Protein AF-A0A7W5VIT2-F1 (afdb_monomer_lite)

Radius of gyration: 11.87 Å; chains: 1; bounding box: 24×21×32 Å

Sequence (66 aa):
MEIKTITPFKSKDEVFVKVSGNFSKLLVVKINADFEVSSRMFERKKLPKTTKPLLKIKWNDLPHAK

Structure (mmCIF, N/CA/C/O backbone):
data_AF-A0A7W5VIT2-F1
#
_entry.id   AF-A0A7W5VIT2-F1
#
loop_
_atom_site.group_PDB
_atom_site.id
_atom_site.type_symbol
_atom_site.label_atom_id
_atom_site.label_alt_id
_atom_site.label_comp_id
_atom_site.label_asym_id
_atom_site.label_entity_id
_atom_site.label_seq_id
_atom_site.pdbx_PDB_ins_code
_atom_site.Cartn_x
_atom_site.Cartn_y
_atom_site.Cartn_z
_atom_site.occupancy
_atom_site.B_iso_or_equiv
_atom_site.auth_seq_id
_atom_site.auth_comp_id
_atom_site.auth_asym_id
_atom_site.auth_atom_id
_atom_site.pdbx_PDB_model_num
ATOM 1 N N . MET A 1 1 ? -1.396 11.596 5.926 1.00 87.12 1 MET A N 1
ATOM 2 C CA . MET A 1 1 ? -1.605 10.838 4.670 1.00 87.12 1 MET A CA 1
ATOM 3 C C . MET A 1 1 ? -0.485 9.821 4.578 1.00 87.12 1 MET A C 1
ATOM 5 O O . MET A 1 1 ? 0.607 10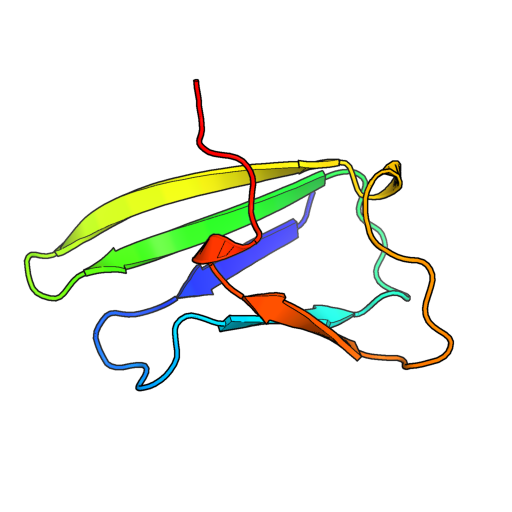.149 5.014 1.00 87.12 1 MET A O 1
ATOM 9 N N . GLU A 1 2 ? -0.751 8.608 4.103 1.00 93.50 2 GLU A N 1
ATOM 10 C CA . GLU A 1 2 ? 0.262 7.550 3.970 1.00 93.50 2 GLU A CA 1
ATOM 11 C C . GLU A 1 2 ? 0.474 7.207 2.489 1.00 93.50 2 GLU A C 1
ATOM 13 O O . GLU A 1 2 ? -0.476 7.264 1.707 1.00 93.50 2 GLU A O 1
ATOM 18 N N . ILE A 1 3 ? 1.708 6.860 2.110 1.00 94.12 3 ILE A N 1
ATOM 19 C CA . ILE A 1 3 ? 2.078 6.470 0.744 1.00 94.12 3 ILE A CA 1
ATOM 20 C C . ILE A 1 3 ? 2.715 5.078 0.784 1.00 94.12 3 ILE A C 1
ATOM 22 O O . ILE A 1 3 ? 3.573 4.800 1.625 1.00 94.12 3 ILE A O 1
ATOM 26 N N . LYS A 1 4 ? 2.290 4.191 -0.117 1.00 94.38 4 LYS A N 1
ATOM 27 C CA . LYS A 1 4 ? 2.873 2.859 -0.308 1.00 94.38 4 LYS A CA 1
ATOM 28 C C . LYS A 1 4 ? 3.237 2.660 -1.766 1.00 94.38 4 LYS A C 1
ATOM 30 O O . LYS A 1 4 ? 2.397 2.859 -2.634 1.00 94.38 4 LYS A O 1
ATOM 35 N N . THR A 1 5 ? 4.453 2.193 -2.010 1.00 94.56 5 THR A N 1
ATOM 36 C CA . THR A 1 5 ? 4.952 1.955 -3.366 1.00 94.56 5 THR A CA 1
ATOM 37 C C . THR A 1 5 ? 5.051 0.456 -3.650 1.00 94.56 5 THR A C 1
ATOM 39 O O . THR A 1 5 ? 5.566 -0.310 -2.833 1.00 94.56 5 THR A O 1
ATOM 42 N N . ILE A 1 6 ? 4.545 0.036 -4.808 1.00 94.31 6 ILE A N 1
ATOM 43 C CA . ILE A 1 6 ? 4.783 -1.266 -5.431 1.00 94.31 6 ILE A CA 1
ATOM 44 C C . ILE A 1 6 ? 5.862 -1.033 -6.487 1.00 94.31 6 ILE A C 1
ATOM 46 O O . ILE A 1 6 ? 5.644 -0.299 -7.449 1.00 94.31 6 ILE A O 1
ATOM 50 N N . THR A 1 7 ? 7.039 -1.604 -6.257 1.00 91.69 7 THR A N 1
ATOM 51 C CA . THR A 1 7 ? 8.188 -1.500 -7.158 1.00 91.69 7 THR A CA 1
ATOM 52 C C . THR A 1 7 ? 8.106 -2.557 -8.262 1.00 91.69 7 THR A C 1
ATOM 54 O O . THR A 1 7 ? 7.510 -3.614 -8.035 1.00 91.69 7 THR A O 1
ATOM 57 N N . PRO A 1 8 ? 8.748 -2.329 -9.422 1.00 90.75 8 PRO A N 1
ATOM 58 C CA . PRO A 1 8 ? 8.687 -3.257 -10.556 1.00 90.75 8 PRO A CA 1
ATOM 59 C C . PRO A 1 8 ? 9.264 -4.642 -10.252 1.00 90.75 8 PRO A C 1
ATOM 61 O O . PRO A 1 8 ? 8.877 -5.629 -10.862 1.00 90.75 8 PRO A O 1
ATOM 64 N N . PHE A 1 9 ? 10.160 -4.733 -9.269 1.00 89.38 9 PHE A N 1
ATOM 65 C CA . PHE A 1 9 ? 10.802 -5.984 -8.858 1.00 89.38 9 PHE A CA 1
ATOM 66 C C . PHE A 1 9 ? 9.978 -6.786 -7.842 1.00 89.38 9 PHE A C 1
ATOM 68 O O . PHE A 1 9 ? 10.398 -7.851 -7.388 1.00 89.38 9 PHE A O 1
ATOM 75 N N . LYS A 1 10 ? 8.818 -6.272 -7.421 1.00 87.62 10 LYS A N 1
ATOM 76 C CA . LYS A 1 10 ? 7.958 -6.956 -6.461 1.00 87.62 10 LYS A CA 1
ATOM 77 C C . LYS A 1 10 ? 7.119 -8.005 -7.186 1.00 87.62 10 LYS A C 1
ATOM 79 O O . LYS A 1 10 ? 6.344 -7.682 -8.073 1.00 87.62 10 LYS A O 1
ATOM 84 N N . SER A 1 11 ? 7.195 -9.257 -6.740 1.00 82.25 11 SER A N 1
ATOM 85 C CA . SER A 1 11 ? 6.460 -10.376 -7.353 1.00 82.25 11 SER A CA 1
ATOM 86 C C . SER A 1 11 ? 4.939 -10.326 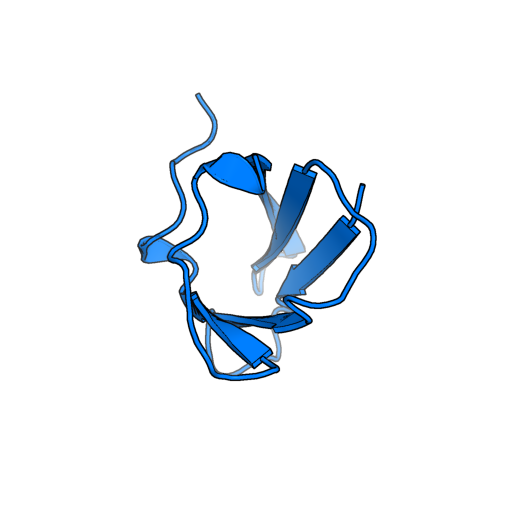-7.169 1.00 82.25 11 SER A C 1
ATOM 88 O O . SER A 1 11 ? 4.214 -11.082 -7.811 1.00 82.25 11 SER A O 1
ATOM 90 N N . LYS A 1 12 ? 4.441 -9.477 -6.262 1.00 89.38 12 LYS A N 1
ATOM 91 C CA . LYS A 1 12 ? 3.015 -9.353 -5.948 1.00 89.38 12 LYS A CA 1
ATOM 92 C C . LYS A 1 12 ? 2.582 -7.898 -5.963 1.00 89.38 12 LYS A C 1
ATOM 94 O O . LYS A 1 12 ? 3.149 -7.065 -5.250 1.00 89.38 12 LYS A O 1
ATOM 99 N N . ASP A 1 13 ? 1.485 -7.651 -6.666 1.00 91.00 13 ASP A N 1
ATOM 100 C CA . ASP A 1 13 ? 0.775 -6.377 -6.711 1.00 91.00 13 ASP A CA 1
ATOM 101 C C . ASP A 1 13 ? -0.070 -6.163 -5.443 1.00 91.00 13 ASP A C 1
ATOM 103 O O . ASP A 1 13 ? -1.300 -6.097 -5.470 1.00 91.00 13 ASP A O 1
ATOM 107 N N . GLU A 1 14 ? 0.594 -6.099 -4.290 1.00 93.62 14 GLU A N 1
ATOM 108 C CA . GLU A 1 14 ? -0.054 -5.915 -2.992 1.00 93.62 14 GLU A CA 1
ATOM 109 C C . GLU A 1 14 ? 0.750 -5.018 -2.053 1.00 93.62 14 GLU A C 1
ATOM 111 O O . GLU A 1 14 ? 1.984 -4.973 -2.086 1.00 93.62 14 GLU A O 1
ATOM 116 N N . VAL A 1 15 ? 0.045 -4.326 -1.162 1.00 92.88 15 VAL A N 1
ATOM 117 C CA . VAL A 1 15 ? 0.633 -3.512 -0.096 1.00 92.88 15 VAL A CA 1
ATOM 118 C C . VAL A 1 15 ? 0.084 -3.919 1.263 1.00 92.88 15 VAL A C 1
ATOM 120 O O . VAL A 1 15 ? -1.063 -4.347 1.392 1.00 92.88 15 VAL A O 1
ATOM 123 N N . PHE A 1 16 ? 0.926 -3.767 2.283 1.00 92.69 16 PHE A N 1
ATOM 124 C CA . PHE A 1 16 ? 0.545 -3.943 3.677 1.00 92.69 16 PHE A CA 1
ATOM 125 C C . PHE A 1 16 ? 0.470 -2.582 4.356 1.00 92.69 16 PHE A C 1
ATOM 127 O O . PHE A 1 16 ? 1.406 -1.778 4.286 1.00 92.69 16 PHE A O 1
ATOM 134 N N . VAL A 1 17 ? -0.650 -2.345 5.025 1.00 91.69 17 VAL A N 1
ATOM 135 C CA . VAL A 1 17 ? -0.968 -1.093 5.709 1.00 91.69 17 VAL A CA 1
ATOM 136 C C . VAL A 1 17 ? -1.215 -1.402 7.173 1.00 91.69 17 VAL A C 1
ATOM 138 O O . VAL A 1 17 ? -1.952 -2.332 7.497 1.00 91.69 17 VAL A O 1
ATOM 141 N N . LYS A 1 18 ? -0.601 -0.632 8.072 1.00 90.88 18 LYS A N 1
ATOM 142 C CA . LYS A 1 18 ? -0.854 -0.763 9.510 1.00 90.88 18 LYS A CA 1
ATOM 143 C C . LYS A 1 18 ? -2.174 -0.080 9.842 1.00 90.88 18 LYS A C 1
ATOM 145 O O . LYS A 1 18 ? -2.285 1.133 9.700 1.00 90.88 18 LYS A O 1
ATOM 150 N N . VAL A 1 19 ? -3.161 -0.834 10.321 1.00 85.00 19 VAL A N 1
ATOM 151 C CA . VAL A 1 19 ? -4.496 -0.288 10.645 1.00 85.00 19 VAL A CA 1
ATOM 152 C C . VAL A 1 19 ? -4.434 0.692 11.825 1.00 85.00 19 VAL A C 1
ATOM 154 O O . VAL A 1 19 ? -5.223 1.637 11.888 1.00 85.00 19 VAL A O 1
ATOM 157 N N . SER A 1 20 ? -3.458 0.508 12.720 1.00 86.38 20 SER A N 1
ATOM 158 C CA . SER A 1 20 ? -3.160 1.403 13.845 1.00 86.38 20 SER A CA 1
ATOM 159 C C . SER A 1 20 ? -2.459 2.707 13.444 1.00 86.38 20 SER A C 1
ATOM 161 O O . SER A 1 20 ? -2.332 3.602 14.274 1.00 86.38 20 SER A O 1
ATOM 163 N N . GLY A 1 21 ? -2.008 2.843 12.192 1.00 86.25 21 GLY A N 1
ATOM 164 C CA . GLY A 1 21 ? -1.336 4.052 11.722 1.00 86.25 21 GLY A CA 1
ATOM 165 C C . GLY A 1 21 ? -2.237 5.289 11.787 1.00 86.25 21 GLY A C 1
ATOM 166 O O . GLY A 1 21 ? -3.458 5.207 11.621 1.00 86.25 21 GLY A O 1
ATOM 167 N N . ASN A 1 22 ? -1.641 6.463 11.999 1.00 89.69 22 ASN A N 1
ATOM 168 C CA . ASN A 1 22 ? -2.369 7.730 11.985 1.00 89.69 22 ASN A CA 1
ATOM 169 C C . ASN A 1 22 ? -2.398 8.340 10.573 1.00 89.69 22 ASN A C 1
ATOM 171 O O . ASN A 1 22 ? -1.577 9.183 10.214 1.00 89.69 22 ASN A O 1
ATOM 175 N N . PHE A 1 23 ? -3.346 7.900 9.745 1.00 92.06 23 PHE A N 1
ATOM 176 C CA . PHE A 1 23 ? -3.586 8.481 8.424 1.00 92.06 23 PHE A CA 1
ATOM 177 C C . PHE A 1 23 ? -5.082 8.617 8.132 1.00 92.06 23 PHE A C 1
ATOM 179 O O . PHE A 1 23 ? -5.906 7.879 8.666 1.00 92.06 23 PHE A O 1
ATOM 186 N N . SER A 1 24 ? -5.432 9.565 7.263 1.00 92.38 24 SER A N 1
ATOM 187 C CA . SER A 1 24 ? -6.798 9.793 6.767 1.00 92.38 24 SER A CA 1
ATOM 188 C C . SER A 1 24 ? -7.007 9.276 5.338 1.00 92.38 24 SER A C 1
ATOM 190 O O . SER A 1 24 ? -8.110 8.863 4.977 1.00 92.38 24 SER A O 1
ATOM 192 N N . LYS A 1 25 ? -5.940 9.251 4.532 1.00 92.50 25 LYS A N 1
ATOM 193 C CA . LYS A 1 25 ? -5.903 8.758 3.148 1.00 92.50 25 LYS A CA 1
ATOM 194 C C . LYS A 1 25 ? -4.660 7.901 2.929 1.00 92.50 25 LYS A C 1
ATOM 196 O O . LYS A 1 25 ? -3.612 8.215 3.505 1.00 92.50 25 LYS A O 1
ATOM 201 N N . LEU A 1 26 ? -4.794 6.873 2.097 1.00 92.62 26 LEU A N 1
ATOM 202 C CA . LEU A 1 26 ? -3.685 6.081 1.577 1.00 92.62 26 LEU A CA 1
ATOM 203 C C . LEU A 1 26 ? -3.552 6.324 0.073 1.00 92.62 26 LEU A C 1
ATOM 205 O O . LEU A 1 26 ? -4.537 6.226 -0.659 1.00 92.62 26 LEU A O 1
ATOM 209 N N . LEU A 1 27 ? -2.331 6.602 -0.369 1.00 94.06 27 LEU A N 1
ATOM 210 C CA . LEU A 1 27 ? -1.942 6.611 -1.771 1.00 94.06 27 LEU A CA 1
ATOM 211 C C . LEU A 1 27 ? -1.100 5.369 -2.053 1.00 94.06 27 LEU A C 1
ATOM 213 O O . LEU A 1 27 ? -0.047 5.178 -1.446 1.00 94.06 27 LEU A O 1
ATOM 217 N N . VAL A 1 28 ? -1.553 4.526 -2.974 1.00 94.25 28 VAL A N 1
ATOM 218 C CA . VAL A 1 28 ? -0.754 3.413 -3.484 1.00 94.25 28 VAL A CA 1
ATOM 219 C C . VAL A 1 28 ? -0.210 3.810 -4.843 1.00 94.25 28 VAL A C 1
ATOM 221 O O . VAL A 1 28 ? -0.975 4.152 -5.741 1.00 94.25 28 VAL A O 1
ATOM 224 N N . VAL A 1 29 ? 1.108 3.775 -4.981 1.00 94.12 29 VAL A N 1
ATOM 225 C CA . VAL A 1 29 ? 1.824 4.050 -6.224 1.00 94.12 29 VAL A CA 1
ATOM 226 C C . VAL A 1 29 ? 2.374 2.730 -6.740 1.00 94.12 29 VAL A C 1
ATOM 228 O O . VAL A 1 29 ? 2.989 1.984 -5.982 1.00 94.12 29 VAL A O 1
ATOM 231 N N . LYS A 1 30 ? 2.150 2.421 -8.010 1.00 94.56 30 LYS A N 1
ATOM 232 C CA . LYS A 1 30 ? 2.726 1.265 -8.689 1.00 94.56 30 LYS A CA 1
ATOM 233 C C . LYS A 1 30 ? 3.639 1.764 -9.797 1.00 94.56 30 LYS A C 1
ATOM 235 O O . LYS A 1 30 ? 3.227 2.606 -10.587 1.00 94.56 30 LYS A O 1
ATOM 240 N N . ILE A 1 31 ? 4.852 1.231 -9.830 1.00 94.00 31 ILE A N 1
ATOM 241 C CA . ILE A 1 31 ? 5.829 1.467 -10.889 1.00 94.00 31 ILE A CA 1
ATOM 242 C C . ILE A 1 31 ? 6.005 0.137 -11.622 1.00 94.00 31 ILE A C 1
ATOM 244 O O . ILE A 1 31 ? 6.293 -0.874 -10.975 1.00 94.00 31 ILE A O 1
ATOM 248 N N . ASN A 1 32 ? 5.760 0.114 -12.932 1.00 91.50 32 ASN A N 1
ATOM 249 C CA . ASN A 1 32 ? 5.938 -1.090 -13.750 1.00 91.50 32 ASN A CA 1
ATOM 250 C C . ASN A 1 32 ? 7.375 -1.203 -14.298 1.00 91.50 32 ASN A C 1
ATOM 252 O O . ASN A 1 32 ? 8.227 -0.362 -14.010 1.00 91.50 32 ASN A O 1
ATOM 256 N N . ALA A 1 33 ? 7.659 -2.290 -15.022 1.00 91.62 33 ALA A N 1
ATOM 257 C CA . ALA A 1 33 ? 8.993 -2.580 -15.558 1.00 91.62 33 ALA A CA 1
ATOM 258 C C . ALA A 1 33 ? 9.4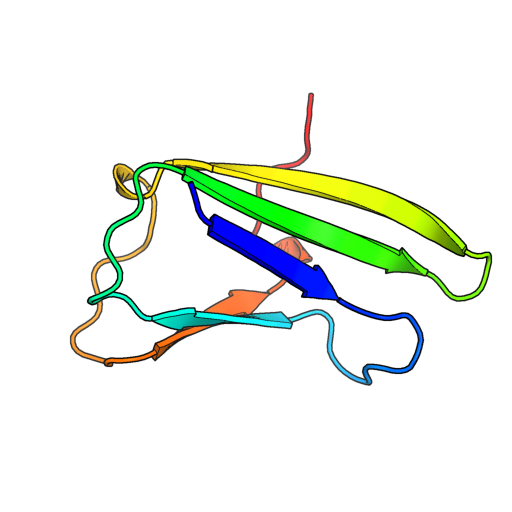84 -1.519 -16.559 1.00 91.62 33 ALA A C 1
ATOM 260 O O . ALA A 1 33 ? 10.685 -1.278 -16.641 1.00 91.62 33 ALA A O 1
ATOM 261 N N . ASP A 1 34 ? 8.552 -0.844 -17.230 1.00 93.94 34 ASP A N 1
ATOM 262 C CA . ASP A 1 34 ? 8.808 0.266 -18.152 1.00 93.94 34 ASP A CA 1
ATOM 263 C C . ASP A 1 34 ? 8.961 1.614 -17.421 1.00 93.94 34 ASP A C 1
ATOM 265 O O . ASP A 1 34 ? 9.019 2.671 -18.043 1.00 93.94 34 ASP A O 1
ATOM 269 N N . PHE A 1 35 ? 9.034 1.588 -16.084 1.00 89.62 35 PHE A N 1
ATOM 270 C CA . PHE A 1 35 ? 9.094 2.757 -15.204 1.00 89.62 35 PHE A CA 1
ATOM 271 C C . PHE A 1 35 ? 7.888 3.703 -15.320 1.00 89.62 35 PHE A C 1
ATOM 273 O O . PHE A 1 35 ? 7.934 4.838 -14.840 1.00 89.62 35 PHE A O 1
ATOM 280 N N . GLU A 1 36 ? 6.767 3.233 -15.867 1.00 93.31 36 GLU A N 1
ATOM 281 C CA . GLU A 1 36 ? 5.513 3.972 -15.862 1.00 93.31 36 GLU A CA 1
ATOM 282 C C . GLU A 1 36 ? 4.902 3.976 -14.462 1.00 93.31 36 GLU A C 1
ATOM 284 O O . GLU A 1 36 ? 4.885 2.970 -13.739 1.00 93.31 36 GLU A O 1
ATOM 289 N N . VAL A 1 37 ? 4.352 5.130 -14.088 1.00 92.56 37 VAL A N 1
ATOM 290 C CA . VAL A 1 37 ? 3.803 5.365 -12.757 1.00 92.56 37 VAL A CA 1
ATOM 291 C C . VAL A 1 37 ? 2.285 5.375 -12.818 1.00 92.56 37 VAL A C 1
ATOM 293 O O . VAL A 1 37 ? 1.667 6.208 -13.471 1.00 92.56 37 VAL A O 1
ATOM 296 N N . SER A 1 38 ? 1.672 4.475 -12.060 1.00 93.31 38 SER A N 1
ATOM 297 C CA . SER A 1 38 ? 0.238 4.466 -11.792 1.00 93.31 38 SER A CA 1
ATOM 298 C C . SER A 1 38 ? -0.023 4.768 -10.324 1.00 93.31 38 SER A C 1
ATOM 300 O O . SER A 1 38 ? 0.730 4.339 -9.450 1.00 93.31 38 SER A O 1
ATOM 302 N N . SER A 1 39 ? -1.121 5.455 -10.012 1.00 93.06 39 SER A N 1
ATOM 303 C CA . SER A 1 39 ? -1.493 5.725 -8.621 1.00 93.06 39 SER A CA 1
ATOM 304 C C . SER A 1 39 ? -2.976 5.490 -8.353 1.00 93.06 39 SER A C 1
ATOM 306 O O . SER A 1 39 ? -3.822 5.662 -9.228 1.00 93.06 39 SER A O 1
ATOM 308 N N . ARG A 1 40 ? -3.289 5.048 -7.132 1.00 92.94 40 ARG A N 1
ATOM 309 C CA . ARG A 1 40 ? -4.655 4.852 -6.636 1.00 92.94 40 ARG A CA 1
ATOM 310 C C . ARG A 1 40 ? -4.748 5.401 -5.217 1.00 92.94 40 ARG A C 1
ATOM 312 O O . ARG A 1 40 ? -4.033 4.948 -4.323 1.00 92.94 40 ARG A O 1
ATOM 319 N N . MET A 1 41 ? -5.622 6.384 -5.010 1.00 90.94 41 MET A N 1
ATOM 320 C CA . MET A 1 41 ? -5.851 7.009 -3.704 1.00 90.94 41 MET A CA 1
ATOM 321 C C . MET A 1 41 ? -7.197 6.581 -3.128 1.00 90.94 41 MET A C 1
ATOM 323 O O . MET A 1 41 ? -8.202 6.549 -3.835 1.00 90.94 41 MET A O 1
ATOM 327 N N . PHE A 1 42 ? -7.244 6.326 -1.823 1.00 89.06 42 PHE A N 1
ATOM 328 C CA . PHE A 1 42 ? -8.501 6.058 -1.133 1.00 89.06 42 PHE A CA 1
ATOM 329 C C . PHE A 1 42 ? -8.503 6.555 0.317 1.00 89.06 42 PHE A C 1
ATOM 331 O O . PHE A 1 42 ? -7.471 6.803 0.944 1.00 89.06 42 PHE A O 1
ATOM 338 N N . GLU A 1 43 ? -9.707 6.714 0.859 1.00 91.00 43 GLU A N 1
ATOM 339 C CA . GLU A 1 43 ? -9.936 7.186 2.223 1.00 91.00 43 GLU A CA 1
ATOM 340 C C . GLU A 1 43 ? -9.876 6.033 3.226 1.00 91.00 43 GLU A C 1
ATOM 342 O O . GLU A 1 43 ? -10.475 4.980 3.003 1.00 91.00 43 GLU A O 1
ATOM 347 N N . ARG A 1 44 ? -9.250 6.254 4.388 1.00 88.12 44 ARG A N 1
ATOM 348 C CA . ARG A 1 44 ? -9.169 5.249 5.461 1.00 88.12 44 ARG A CA 1
ATOM 349 C C . ARG A 1 44 ? -10.538 4.727 5.884 1.00 88.12 44 ARG A C 1
ATOM 351 O O . ARG A 1 44 ? -10.673 3.549 6.182 1.00 88.12 44 ARG A O 1
ATOM 358 N N . LYS A 1 45 ? -11.559 5.586 5.884 1.00 88.31 45 LYS A N 1
ATOM 359 C CA . LYS A 1 45 ? -12.926 5.218 6.279 1.00 88.31 45 LYS A CA 1
ATOM 360 C C . LYS A 1 45 ? -13.557 4.139 5.386 1.00 88.31 45 LYS A C 1
ATOM 362 O O . LYS A 1 45 ? -14.496 3.487 5.819 1.00 88.31 45 LYS A O 1
ATOM 367 N N . LYS A 1 46 ? -13.052 3.965 4.157 1.00 86.50 46 LYS A N 1
ATOM 368 C CA . LYS A 1 46 ? -13.502 2.945 3.197 1.00 86.50 46 LYS A CA 1
ATOM 369 C C . LYS A 1 46 ? -12.716 1.632 3.315 1.00 86.50 46 LYS A C 1
ATOM 371 O O . LYS A 1 46 ? -13.045 0.677 2.621 1.00 86.50 46 LYS A O 1
ATOM 376 N N . LEU A 1 47 ? -11.682 1.576 4.161 1.00 84.25 47 LEU A N 1
ATOM 377 C CA . LEU A 1 47 ? -10.949 0.337 4.408 1.00 84.25 47 LEU A CA 1
ATOM 378 C C . LEU A 1 47 ? -11.814 -0.657 5.191 1.00 84.25 47 LEU A C 1
ATOM 380 O O . LEU A 1 47 ? -12.509 -0.250 6.127 1.00 84.25 47 LEU A O 1
ATOM 384 N N . PRO A 1 48 ? -11.736 -1.960 4.872 1.00 84.50 48 PRO A N 1
ATOM 385 C CA . PRO A 1 48 ? -12.389 -2.987 5.666 1.00 84.50 48 PRO A CA 1
ATOM 386 C C . PRO A 1 48 ? -11.868 -2.943 7.104 1.00 84.50 48 PRO A C 1
ATOM 388 O O . PRO A 1 48 ? -10.659 -2.925 7.354 1.00 84.50 48 PRO A O 1
ATOM 391 N N . LYS A 1 49 ? -12.796 -2.941 8.065 1.00 81.19 49 LYS A N 1
ATOM 392 C CA . LYS A 1 49 ? -12.454 -3.085 9.480 1.00 81.19 49 LYS A CA 1
ATOM 393 C C . LYS A 1 49 ? -11.945 -4.507 9.696 1.00 81.19 49 LYS A C 1
ATOM 395 O O . LYS A 1 49 ? -12.634 -5.471 9.381 1.00 81.19 49 LYS A O 1
ATOM 400 N N . THR A 1 50 ? -10.733 -4.640 10.216 1.00 84.50 50 THR A N 1
ATOM 401 C CA . THR A 1 50 ? -10.128 -5.937 10.524 1.00 84.50 50 THR A CA 1
ATOM 402 C C . THR A 1 50 ? -9.513 -5.901 11.915 1.00 84.50 50 THR A C 1
ATOM 404 O O . THR A 1 50 ? -9.018 -4.865 12.353 1.00 84.50 50 THR A O 1
ATOM 407 N N . THR A 1 51 ? -9.547 -7.036 12.609 1.00 81.38 51 THR A N 1
ATOM 408 C CA . THR A 1 51 ? -8.838 -7.249 13.879 1.00 81.38 51 THR A CA 1
ATOM 409 C C . THR A 1 51 ? -7.339 -7.471 13.670 1.00 81.38 51 THR A C 1
ATOM 411 O O . THR A 1 51 ? -6.570 -7.445 14.627 1.00 81.38 51 THR A O 1
ATOM 414 N N . LYS A 1 52 ? -6.899 -7.681 12.420 1.00 88.19 52 LYS A N 1
ATOM 415 C CA . LYS A 1 52 ? -5.487 -7.873 12.089 1.00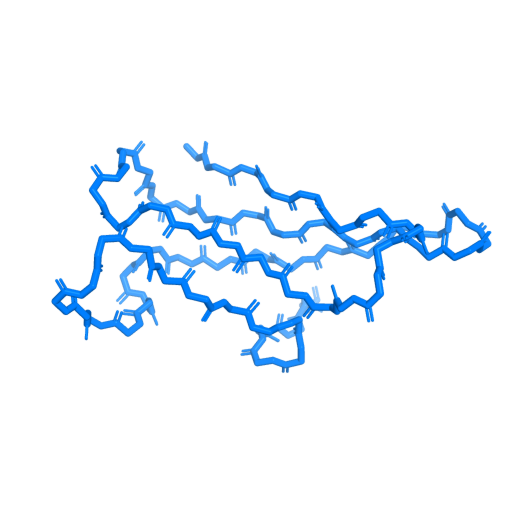 88.19 52 LYS A CA 1
ATOM 416 C C . LYS A 1 52 ? -4.735 -6.536 12.137 1.00 88.19 52 LYS A C 1
ATOM 418 O O . LYS A 1 52 ? -5.222 -5.542 11.600 1.00 88.19 52 LYS A O 1
ATOM 423 N N . PRO A 1 53 ? -3.509 -6.503 12.691 1.00 87.12 53 PRO A N 1
ATOM 424 C CA . PRO A 1 53 ? -2.714 -5.274 12.772 1.00 87.12 53 PRO A CA 1
ATOM 425 C C . PRO A 1 53 ? -2.282 -4.760 11.391 1.00 87.12 53 PRO A C 1
ATOM 427 O O . PRO A 1 53 ? -2.087 -3.557 11.197 1.00 87.12 53 PRO A O 1
ATOM 430 N N . LEU A 1 54 ? -2.145 -5.675 10.427 1.00 90.44 54 LEU A N 1
ATOM 431 C CA . LEU A 1 54 ? -1.808 -5.390 9.040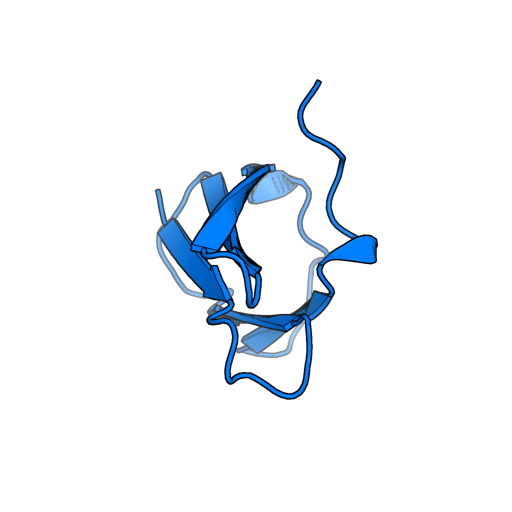 1.00 90.44 54 LEU A CA 1
ATOM 432 C C . LEU A 1 54 ? -2.980 -5.744 8.134 1.00 90.44 54 LEU A C 1
ATOM 434 O O . LEU A 1 54 ? -3.451 -6.883 8.116 1.00 90.44 54 LEU A O 1
ATOM 438 N N . LEU A 1 55 ? -3.390 -4.770 7.330 1.00 90.88 55 LEU A N 1
ATOM 439 C CA . LEU A 1 55 ? -4.316 -4.971 6.236 1.00 90.88 55 LEU A CA 1
ATOM 440 C C . LEU A 1 55 ? -3.529 -5.187 4.944 1.00 90.88 55 LEU A C 1
ATOM 442 O O . LEU A 1 55 ? -2.714 -4.350 4.553 1.00 90.88 55 LEU A O 1
ATOM 446 N N . LYS A 1 56 ? -3.789 -6.318 4.291 1.00 92.00 56 LYS A N 1
ATOM 447 C CA . LYS A 1 56 ? -3.284 -6.629 2.957 1.00 92.00 56 LYS A CA 1
ATOM 448 C C . LYS A 1 56 ? -4.268 -6.102 1.922 1.00 92.00 56 LYS A C 1
ATOM 450 O O . LYS A 1 56 ? -5.445 -6.443 1.979 1.00 92.00 56 LYS A O 1
ATOM 455 N N . ILE A 1 57 ? -3.776 -5.312 0.978 1.00 90.75 57 ILE A N 1
ATOM 456 C CA . ILE A 1 57 ? -4.584 -4.712 -0.082 1.00 90.75 57 ILE A CA 1
ATOM 457 C C . ILE A 1 57 ? -3.958 -5.079 -1.420 1.00 90.75 57 ILE A C 1
ATOM 459 O O . ILE A 1 57 ? -2.772 -4.811 -1.630 1.00 90.75 57 ILE A O 1
ATOM 463 N N . LYS A 1 58 ? -4.731 -5.706 -2.311 1.00 92.25 58 LYS A N 1
ATOM 464 C CA . LYS A 1 58 ? -4.288 -5.979 -3.681 1.00 92.25 58 LYS A CA 1
ATOM 465 C C . LYS A 1 58 ? -4.518 -4.744 -4.538 1.00 92.25 58 LYS A C 1
ATOM 467 O O . LYS A 1 58 ? -5.514 -4.048 -4.366 1.00 92.25 58 LYS A O 1
ATOM 472 N N . TRP A 1 59 ? -3.627 -4.504 -5.492 1.00 91.06 59 TRP A N 1
ATOM 473 C CA . TRP A 1 59 ? -3.735 -3.393 -6.434 1.00 91.06 59 TRP A CA 1
ATOM 474 C C . TRP A 1 59 ? -5.078 -3.385 -7.167 1.00 91.06 59 TRP A C 1
ATOM 476 O O . TRP A 1 59 ? -5.719 -2.344 -7.242 1.00 91.06 59 TRP A O 1
ATOM 486 N N . ASN A 1 60 ? -5.541 -4.548 -7.631 1.00 90.50 60 ASN A N 1
ATOM 487 C CA . ASN A 1 60 ? -6.788 -4.669 -8.392 1.00 90.50 60 ASN A CA 1
ATOM 488 C C . ASN A 1 60 ? -8.048 -4.363 -7.570 1.00 90.50 60 ASN A C 1
ATOM 490 O O . ASN A 1 60 ? -9.040 -3.937 -8.149 1.00 90.50 60 ASN A O 1
ATOM 494 N N . ASP A 1 61 ? -7.996 -4.514 -6.243 1.00 87.69 61 ASP A N 1
ATOM 495 C CA . ASP A 1 61 ? -9.123 -4.203 -5.350 1.00 87.69 61 ASP A CA 1
ATOM 496 C C . ASP A 1 61 ? -9.243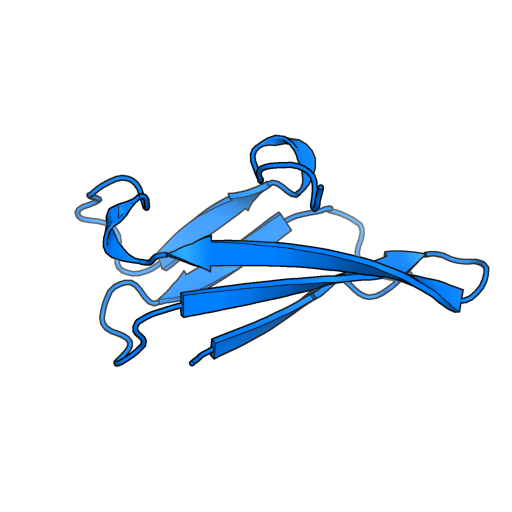 -2.689 -5.087 1.00 87.69 61 ASP A C 1
ATOM 498 O O . ASP A 1 61 ? -10.228 -2.214 -4.519 1.00 87.69 61 ASP A O 1
ATOM 502 N N . LEU A 1 62 ? -8.223 -1.911 -5.466 1.00 85.50 62 LEU A N 1
ATOM 503 C CA . LEU A 1 62 ? -8.227 -0.465 -5.302 1.00 85.50 62 LEU A CA 1
ATOM 504 C C . LEU A 1 62 ? -9.077 0.196 -6.392 1.00 85.50 62 LEU A C 1
ATOM 506 O O . LEU A 1 62 ? -8.967 -0.188 -7.557 1.00 85.50 62 LEU A O 1
ATOM 510 N N . PRO A 1 63 ? -9.849 1.245 -6.067 1.00 81.00 63 PRO A N 1
ATOM 511 C CA . PRO A 1 63 ? -10.577 1.999 -7.077 1.00 81.00 63 PRO A CA 1
ATOM 512 C C . PRO A 1 63 ? -9.602 2.599 -8.096 1.00 81.00 63 PRO A C 1
ATOM 514 O O . PRO A 1 63 ? -8.517 3.066 -7.738 1.00 81.00 63 PRO A O 1
ATOM 517 N N . HIS A 1 64 ? -9.995 2.585 -9.368 1.00 74.38 64 HIS A N 1
ATOM 518 C CA . HIS A 1 64 ? -9.256 3.287 -10.409 1.00 74.38 64 HIS A CA 1
ATOM 519 C C . HIS A 1 64 ? -9.304 4.788 -10.111 1.00 74.38 64 HIS A C 1
ATOM 521 O O . HIS A 1 64 ? -10.355 5.316 -9.735 1.00 74.38 64 HIS A O 1
ATOM 527 N N . ALA A 1 65 ? -8.164 5.465 -10.246 1.00 62.59 65 ALA A N 1
ATOM 528 C CA . ALA A 1 65 ? -8.171 6.917 -10.309 1.00 62.59 65 ALA A CA 1
ATOM 529 C C . ALA A 1 65 ? -9.030 7.314 -11.523 1.00 62.59 65 ALA A C 1
ATOM 531 O O . ALA A 1 65 ? -8.823 6.772 -12.610 1.00 62.59 65 ALA A O 1
ATOM 532 N N . LYS A 1 66 ? -10.050 8.146 -11.288 1.00 51.03 66 LYS A N 1
ATOM 533 C CA . LYS A 1 66 ? -10.802 8.802 -12.362 1.00 51.03 66 LYS A CA 1
ATOM 534 C C . LYS A 1 66 ? -9.930 9.853 -13.027 1.00 51.03 66 LYS A C 1
ATOM 536 O O . LYS A 1 66 ? -9.134 10.472 -12.284 1.00 51.03 66 LYS A O 1
#

pLDDT: mean 88.89, std 7.03, range [51.03, 94.56]

Foldseek 3Di:
DEEAEAEQPDPFQKDKDFLPDPDQKYKYWYQHPVRDIAIAMDGSVPDDDDPDRIDMDGPVNTDHDD

Secondary structure (DSSP, 8-state):
-EEEEE-TT-SSSEEEEETTS--SEEEEEEE-TT--EEEEEEEGGGSPP-SSSEEEEEGGGSPPP-